Protein AF-A0A9W9ZT81-F1 (afdb_monomer_lite)

Structure (mmCIF, N/CA/C/O backbone):
data_AF-A0A9W9ZT81-F1
#
_entry.id   AF-A0A9W9ZT81-F1
#
loop_
_atom_site.group_PDB
_atom_site.id
_atom_site.type_symbol
_atom_site.label_atom_id
_atom_site.label_alt_id
_atom_site.label_comp_id
_atom_site.label_asym_id
_atom_site.label_entity_id
_atom_site.label_seq_id
_atom_site.pdbx_PDB_ins_code
_atom_site.Cartn_x
_atom_site.Cartn_y
_atom_site.Cartn_z
_atom_site.occupancy
_atom_site.B_iso_or_equiv
_atom_site.auth_seq_id
_atom_site.auth_comp_id
_atom_site.auth_asym_id
_atom_site.auth_atom_id
_atom_site.pdbx_PDB_model_num
ATOM 1 N N . MET A 1 1 ? 17.480 27.883 3.342 1.00 60.69 1 MET A N 1
ATOM 2 C CA . MET A 1 1 ? 16.691 27.209 2.289 1.00 60.69 1 MET A CA 1
ATOM 3 C C . MET A 1 1 ? 17.090 25.738 2.116 1.00 60.69 1 MET A C 1
ATOM 5 O O . MET A 1 1 ? 16.192 24.919 2.097 1.00 60.69 1 MET A O 1
ATOM 9 N N . ALA A 1 2 ? 18.375 25.361 2.189 1.00 68.12 2 ALA A N 1
ATOM 10 C CA . ALA A 1 2 ? 18.844 23.970 2.014 1.00 68.12 2 ALA A CA 1
ATOM 11 C C . ALA A 1 2 ? 18.361 22.889 3.023 1.00 68.12 2 ALA A C 1
ATOM 13 O O . ALA A 1 2 ? 18.555 21.704 2.776 1.00 68.12 2 ALA A O 1
ATOM 14 N N . ASN A 1 3 ? 17.785 23.247 4.179 1.00 63.75 3 ASN A N 1
ATOM 15 C CA . ASN A 1 3 ? 17.332 22.248 5.167 1.00 63.75 3 ASN A CA 1
ATOM 16 C C . ASN A 1 3 ? 15.947 21.666 4.856 1.00 63.75 3 ASN A C 1
ATOM 18 O O . ASN A 1 3 ? 15.710 20.515 5.200 1.00 63.75 3 ASN A O 1
ATOM 22 N N . ALA A 1 4 ? 15.055 22.436 4.225 1.00 64.56 4 ALA A N 1
ATOM 23 C CA . ALA A 1 4 ? 13.721 21.955 3.862 1.00 64.56 4 ALA A CA 1
ATOM 24 C C . ALA A 1 4 ? 13.814 20.914 2.735 1.00 64.56 4 ALA A C 1
ATOM 26 O O . ALA A 1 4 ? 13.349 19.796 2.903 1.00 64.56 4 ALA A O 1
ATOM 27 N N . GLU A 1 5 ? 14.583 21.213 1.682 1.00 74.81 5 GLU A N 1
ATOM 28 C CA . GLU A 1 5 ? 14.817 20.305 0.545 1.00 74.81 5 GLU A CA 1
ATOM 29 C C . GLU A 1 5 ? 15.414 18.951 0.973 1.00 74.81 5 GLU A C 1
ATOM 31 O O . GLU A 1 5 ? 15.061 17.902 0.444 1.00 74.81 5 GLU A O 1
ATOM 36 N N . ARG A 1 6 ? 16.302 18.947 1.979 1.00 70.38 6 ARG A N 1
ATOM 37 C CA . ARG A 1 6 ? 16.898 17.712 2.524 1.00 70.38 6 ARG A CA 1
ATOM 38 C C . ARG A 1 6 ? 15.908 16.866 3.327 1.00 70.38 6 ARG A C 1
ATOM 40 O O . ARG A 1 6 ? 16.077 15.650 3.391 1.00 70.38 6 ARG A O 1
ATOM 47 N N . ILE A 1 7 ? 14.937 17.499 3.983 1.00 70.19 7 ILE A N 1
ATOM 48 C CA . ILE A 1 7 ? 13.887 16.811 4.745 1.00 70.19 7 ILE A CA 1
ATOM 49 C C . ILE A 1 7 ? 12.857 16.226 3.777 1.00 70.19 7 ILE A C 1
ATOM 51 O O . ILE A 1 7 ? 12.497 15.061 3.934 1.00 70.19 7 ILE A O 1
ATOM 55 N N . ASP A 1 8 ? 12.477 16.989 2.753 1.00 72.56 8 ASP A N 1
ATOM 56 C CA . ASP A 1 8 ? 11.535 16.564 1.717 1.00 72.56 8 ASP A CA 1
ATOM 57 C C . ASP A 1 8 ? 12.082 15.348 0.950 1.00 72.56 8 ASP A C 1
ATOM 59 O O . ASP A 1 8 ? 11.414 14.318 0.871 1.00 72.56 8 ASP A O 1
ATOM 63 N N . GLN A 1 9 ? 13.356 15.378 0.535 1.00 70.75 9 GLN A N 1
ATOM 64 C CA . GLN A 1 9 ? 13.997 14.228 -0.119 1.00 70.75 9 GLN A CA 1
ATOM 65 C C . GLN A 1 9 ? 14.033 12.981 0.779 1.00 70.75 9 GLN A C 1
ATOM 67 O O . GLN A 1 9 ? 13.820 11.857 0.325 1.00 70.75 9 GLN A O 1
ATOM 72 N N . GLY A 1 10 ? 14.288 13.174 2.077 1.00 78.12 10 GLY A N 1
ATOM 73 C CA . GLY A 1 10 ? 14.303 12.086 3.053 1.00 78.12 10 GLY A CA 1
ATOM 74 C C . GLY A 1 10 ? 12.918 11.491 3.333 1.00 78.12 10 GLY A C 1
ATOM 75 O O . GLY A 1 10 ? 12.834 10.358 3.814 1.00 78.12 10 GLY A O 1
ATOM 76 N N . GLN A 1 11 ? 11.846 12.234 3.057 1.00 76.38 11 GLN A N 1
ATOM 77 C CA . GLN A 1 11 ? 10.466 11.759 3.130 1.00 76.38 11 GLN A CA 1
ATOM 78 C C . GLN A 1 11 ? 10.115 10.952 1.873 1.00 76.38 11 GLN A C 1
ATOM 80 O O . GLN A 1 11 ? 9.672 9.809 1.991 1.00 76.38 11 GLN A O 1
ATOM 85 N N . GLU A 1 12 ? 10.414 11.489 0.689 1.00 77.81 12 GLU A N 1
ATOM 86 C CA . GLU A 1 12 ? 10.204 10.815 -0.600 1.00 77.81 12 GLU A CA 1
ATOM 87 C C . GLU A 1 12 ? 10.927 9.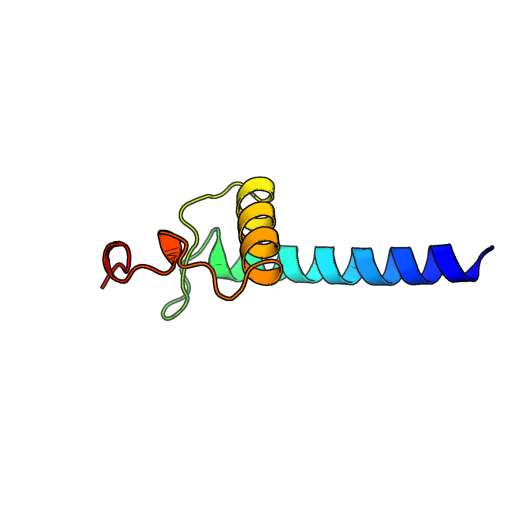463 -0.66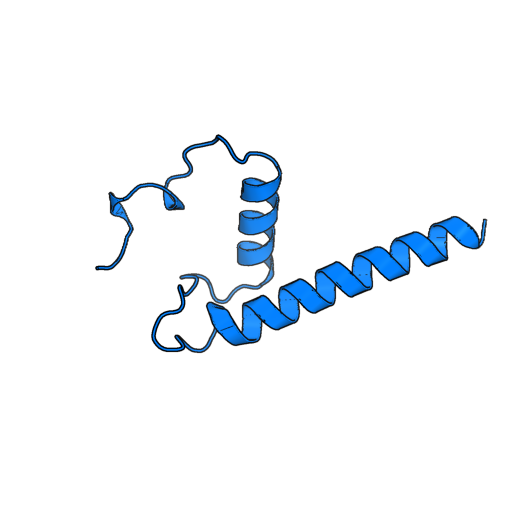7 1.00 77.81 12 GLU A C 1
ATOM 89 O O . GLU A 1 12 ? 10.359 8.456 -1.094 1.00 77.81 12 GLU A O 1
ATOM 94 N N . ASP A 1 13 ? 12.164 9.393 -0.167 1.00 87.00 13 ASP A N 1
ATOM 95 C CA . ASP A 1 13 ? 12.934 8.148 -0.134 1.00 87.00 13 ASP A CA 1
ATOM 96 C C . ASP A 1 13 ? 12.289 7.063 0.739 1.00 87.00 13 ASP A C 1
ATOM 98 O O . ASP A 1 13 ? 12.401 5.866 0.445 1.00 87.00 13 ASP A O 1
ATOM 102 N N . LYS A 1 14 ? 11.610 7.459 1.821 1.00 86.12 14 LYS A N 1
ATOM 103 C CA . LYS A 1 14 ? 10.880 6.523 2.685 1.00 86.12 14 LYS A CA 1
ATOM 104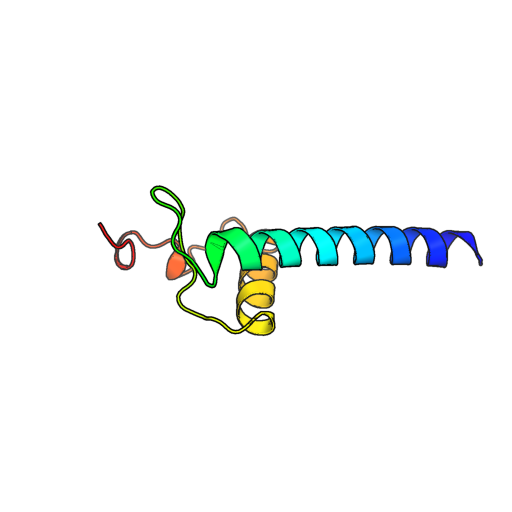 C C . LYS A 1 14 ? 9.616 6.025 2.004 1.00 86.12 14 LYS A C 1
ATOM 106 O O . LYS A 1 14 ? 9.350 4.827 2.055 1.00 86.12 14 LYS A O 1
ATOM 111 N N . GLU A 1 15 ? 8.856 6.913 1.372 1.00 88.38 15 GLU A N 1
ATOM 112 C CA . GLU A 1 15 ? 7.638 6.550 0.641 1.00 88.38 15 GLU A CA 1
ATOM 113 C C . GLU A 1 15 ? 7.951 5.609 -0.518 1.00 88.38 15 GLU A C 1
ATOM 115 O O . GLU A 1 15 ? 7.312 4.564 -0.660 1.00 88.38 15 GLU A O 1
ATOM 120 N N . ARG A 1 16 ? 9.014 5.908 -1.272 1.00 89.12 16 ARG A N 1
ATOM 121 C CA . ARG A 1 16 ? 9.509 5.040 -2.340 1.00 89.12 16 ARG A CA 1
ATOM 122 C C . ARG A 1 16 ? 9.877 3.657 -1.812 1.00 89.12 16 ARG A C 1
ATOM 124 O O . ARG A 1 16 ? 9.417 2.658 -2.353 1.00 89.12 16 ARG A O 1
ATOM 131 N N . ARG A 1 17 ? 10.644 3.586 -0.718 1.00 92.00 17 ARG A N 1
ATOM 132 C CA . ARG A 1 17 ? 11.021 2.304 -0.100 1.00 92.00 17 ARG A CA 1
ATOM 133 C C . ARG A 1 17 ? 9.804 1.507 0.374 1.00 92.00 17 ARG A C 1
ATOM 135 O O . ARG A 1 17 ? 9.785 0.288 0.226 1.00 92.00 17 ARG A O 1
ATOM 142 N N . SER A 1 18 ? 8.806 2.178 0.945 1.00 90.75 18 SER A N 1
ATOM 143 C CA . SER A 1 18 ? 7.553 1.537 1.351 1.00 90.75 18 SER A CA 1
ATOM 144 C C . SER A 1 18 ? 6.810 0.963 0.148 1.00 90.75 18 SER A C 1
ATOM 146 O O . SER A 1 18 ? 6.382 -0.187 0.197 1.00 90.75 18 SER A O 1
ATOM 148 N N . MET A 1 19 ? 6.700 1.726 -0.943 1.00 91.62 19 MET A N 1
ATOM 149 C CA . MET A 1 19 ? 6.064 1.255 -2.171 1.00 91.62 19 MET A CA 1
ATOM 150 C C . MET A 1 19 ? 6.795 0.046 -2.767 1.00 91.62 19 MET A C 1
ATOM 152 O O . MET A 1 19 ? 6.146 -0.935 -3.118 1.00 91.62 19 MET A O 1
ATOM 156 N N . ASP A 1 20 ? 8.128 0.076 -2.823 1.00 91.75 20 ASP A N 1
ATOM 157 C CA . ASP A 1 20 ? 8.923 -1.044 -3.341 1.00 91.75 20 ASP A CA 1
ATOM 158 C C . ASP A 1 20 ? 8.680 -2.329 -2.513 1.00 91.75 20 ASP A C 1
ATOM 160 O O . ASP A 1 20 ? 8.510 -3.416 -3.066 1.00 91.75 20 ASP A O 1
ATOM 164 N N . HIS A 1 21 ? 8.563 -2.210 -1.183 1.00 90.31 21 HIS A N 1
ATOM 165 C CA . HIS A 1 21 ? 8.217 -3.338 -0.310 1.00 90.31 21 HIS A CA 1
ATOM 166 C C . HIS A 1 21 ? 6.812 -3.901 -0.586 1.00 90.31 21 HIS A C 1
ATOM 168 O O . HIS A 1 21 ? 6.625 -5.123 -0.597 1.00 90.31 21 HIS A O 1
ATOM 174 N N . ILE A 1 22 ? 5.827 -3.020 -0.791 1.00 90.00 22 ILE A N 1
ATOM 175 C CA . ILE A 1 22 ? 4.438 -3.393 -1.092 1.00 90.00 22 ILE A CA 1
ATOM 176 C C . ILE A 1 22 ? 4.364 -4.153 -2.415 1.00 90.00 22 ILE A C 1
ATOM 178 O O . ILE A 1 22 ? 3.728 -5.204 -2.497 1.00 90.00 22 ILE A O 1
ATOM 182 N N . GLU A 1 23 ? 5.049 -3.645 -3.430 1.00 89.94 23 GLU A N 1
ATOM 183 C CA . GLU A 1 23 ? 5.085 -4.227 -4.763 1.00 89.94 23 GLU A CA 1
ATOM 184 C C . GLU A 1 23 ? 5.643 -5.661 -4.740 1.00 89.94 23 GLU A C 1
ATOM 186 O O . GLU A 1 23 ? 5.014 -6.589 -5.256 1.00 89.94 23 GLU A O 1
ATOM 191 N N . GLU A 1 24 ? 6.770 -5.860 -4.050 1.00 89.06 24 GLU A N 1
ATOM 192 C CA . GLU A 1 24 ? 7.450 -7.154 -3.941 1.00 89.06 24 GLU A CA 1
ATOM 193 C C . GLU A 1 24 ? 6.625 -8.207 -3.180 1.00 89.06 24 GLU A C 1
ATOM 195 O O . GLU A 1 24 ? 6.638 -9.387 -3.533 1.00 89.06 24 GLU A O 1
ATOM 200 N N . ASN A 1 25 ? 5.901 -7.801 -2.130 1.00 87.69 25 ASN A N 1
ATOM 201 C CA . ASN A 1 25 ? 5.308 -8.742 -1.172 1.00 87.69 25 ASN A CA 1
ATOM 202 C C . ASN A 1 25 ? 3.786 -8.894 -1.281 1.00 87.69 25 ASN A C 1
ATOM 204 O O . ASN A 1 25 ? 3.246 -9.872 -0.761 1.00 87.69 25 ASN A O 1
ATOM 208 N N . HIS A 1 26 ? 3.104 -7.929 -1.904 1.00 87.06 26 HIS A N 1
ATOM 209 C CA . HIS A 1 26 ? 1.647 -7.814 -1.852 1.00 87.06 26 HIS A CA 1
ATOM 210 C C . HIS A 1 26 ? 0.978 -7.555 -3.210 1.00 87.06 26 HIS A C 1
ATOM 212 O O . HIS A 1 26 ? -0.248 -7.599 -3.259 1.00 87.06 26 HIS A O 1
ATOM 218 N N . MET A 1 27 ? 1.714 -7.297 -4.302 1.00 88.75 27 MET A N 1
ATOM 219 C CA . MET A 1 27 ? 1.101 -7.027 -5.618 1.00 88.75 27 MET A CA 1
ATOM 220 C C . MET A 1 27 ? 1.282 -8.155 -6.636 1.00 88.75 27 MET A C 1
ATOM 222 O O . MET A 1 27 ? 0.326 -8.515 -7.316 1.00 88.75 27 MET A O 1
ATOM 226 N N . PHE A 1 28 ? 2.483 -8.728 -6.757 1.00 78.94 28 PHE A N 1
ATOM 227 C CA . PHE A 1 28 ? 2.774 -9.638 -7.874 1.00 78.94 28 PHE A CA 1
ATOM 228 C C . PHE A 1 28 ? 2.857 -11.116 -7.491 1.00 78.94 28 PHE A C 1
ATOM 230 O O . PHE A 1 28 ? 2.607 -11.984 -8.324 1.00 78.94 28 PHE A O 1
ATOM 237 N N . HIS A 1 29 ? 3.199 -11.426 -6.241 1.00 68.12 29 HIS A N 1
ATOM 238 C CA . HIS A 1 29 ? 3.378 -12.797 -5.778 1.00 68.12 29 HIS A CA 1
ATOM 239 C C . HIS A 1 29 ? 2.702 -12.937 -4.419 1.00 68.12 29 HIS A C 1
ATOM 241 O O . HIS A 1 29 ? 3.167 -12.379 -3.427 1.00 68.12 29 HIS A O 1
ATOM 247 N N . GLY A 1 30 ? 1.604 -13.693 -4.364 1.00 61.97 30 GLY A N 1
ATOM 248 C CA . GLY A 1 30 ? 1.028 -14.112 -3.093 1.00 61.97 30 GLY A CA 1
ATOM 249 C C . GLY A 1 30 ? 2.018 -15.002 -2.363 1.00 61.97 30 GLY A C 1
ATOM 250 O O . GLY A 1 30 ? 2.054 -16.211 -2.583 1.00 61.97 30 GLY A O 1
ATOM 251 N N . GLN A 1 31 ? 2.855 -14.412 -1.511 1.00 65.31 31 GLN A N 1
ATOM 252 C CA . GLN A 1 31 ? 3.592 -15.201 -0.538 1.00 65.31 31 GLN A CA 1
ATOM 253 C C . GLN A 1 31 ? 2.569 -15.854 0.388 1.00 65.31 31 GLN A C 1
ATOM 255 O O . GLN A 1 31 ? 1.635 -15.198 0.854 1.00 65.31 31 GLN A O 1
ATOM 260 N N . GLN A 1 32 ? 2.729 -17.155 0.639 1.00 70.31 32 GLN A N 1
ATOM 261 C CA . GLN A 1 32 ? 1.849 -17.866 1.563 1.00 70.31 32 GLN A CA 1
ATOM 262 C C . GLN A 1 32 ? 1.730 -17.096 2.884 1.00 70.31 32 GLN A C 1
ATOM 264 O O . GLN A 1 32 ? 2.731 -16.710 3.485 1.00 70.31 32 GLN A O 1
ATOM 269 N N . GLY A 1 33 ? 0.490 -16.867 3.319 1.00 74.00 33 GLY A N 1
ATOM 270 C CA . GLY A 1 33 ? 0.189 -16.150 4.558 1.00 74.00 33 GLY A CA 1
ATOM 271 C C . GLY A 1 33 ? 0.216 -14.622 4.460 1.00 74.00 33 GLY A C 1
ATOM 272 O O . GLY A 1 33 ? -0.048 -13.970 5.468 1.00 74.00 33 GLY A O 1
ATOM 273 N N . LYS A 1 34 ? 0.489 -14.036 3.285 1.00 76.38 34 LYS A N 1
ATOM 274 C CA . LYS A 1 34 ? 0.360 -12.590 3.050 1.00 76.38 34 LYS A CA 1
ATOM 275 C C . LYS A 1 34 ? -0.905 -12.263 2.261 1.00 76.38 34 LYS A C 1
ATOM 277 O O . LYS A 1 34 ? -1.317 -13.003 1.372 1.00 76.38 34 LYS A O 1
ATOM 282 N N . SER A 1 35 ? -1.509 -11.127 2.592 1.00 79.25 35 SER A N 1
ATOM 283 C CA . SER A 1 35 ? -2.571 -10.511 1.799 1.00 79.25 35 SER A CA 1
ATOM 284 C C . SER A 1 35 ? -2.016 -9.986 0.473 1.00 79.25 35 SER A C 1
ATOM 286 O O . SER A 1 35 ? -0.881 -9.512 0.421 1.00 79.25 35 SER A O 1
ATOM 288 N N . VAL A 1 36 ? -2.829 -10.055 -0.580 1.00 85.25 36 VAL A N 1
ATOM 289 C CA . VAL A 1 36 ? -2.489 -9.587 -1.931 1.00 85.25 36 VAL A CA 1
ATOM 290 C C . VAL A 1 36 ? -3.525 -8.560 -2.374 1.00 85.25 36 VAL A C 1
ATOM 292 O O . VAL A 1 36 ? -4.722 -8.763 -2.162 1.00 85.25 36 VAL A O 1
ATOM 295 N N . PHE A 1 37 ? -3.073 -7.459 -2.969 1.00 85.56 37 PHE A N 1
ATOM 296 C CA . PHE A 1 37 ? -3.952 -6.478 -3.596 1.00 85.56 37 PHE A CA 1
ATOM 297 C C . PHE A 1 37 ? -4.512 -7.029 -4.910 1.00 85.56 37 PHE A C 1
ATOM 299 O O . PHE A 1 37 ? -3.797 -7.641 -5.696 1.00 85.56 37 PHE A O 1
ATOM 306 N N . LEU A 1 38 ? -5.797 -6.774 -5.171 1.00 82.94 38 LEU A N 1
ATOM 307 C CA . LEU A 1 38 ? -6.430 -7.135 -6.445 1.00 82.94 38 LEU A CA 1
ATOM 308 C C . LEU A 1 38 ? -5.872 -6.322 -7.623 1.00 82.94 38 LEU A C 1
ATOM 310 O O . LEU A 1 38 ? -5.812 -6.824 -8.742 1.00 82.94 38 LEU A O 1
ATOM 314 N N . SER A 1 39 ? -5.483 -5.067 -7.376 1.00 84.50 39 SER A N 1
ATOM 315 C CA . SER A 1 39 ? -4.895 -4.200 -8.395 1.00 84.50 39 SER A CA 1
ATOM 316 C C . SER A 1 39 ? -3.387 -4.414 -8.500 1.00 84.50 39 SER A C 1
ATOM 318 O O . SER A 1 39 ? -2.680 -4.442 -7.494 1.00 84.50 39 SER A O 1
ATOM 320 N N . THR A 1 40 ? -2.890 -4.481 -9.734 1.00 88.00 40 THR A N 1
ATOM 321 C CA . THR A 1 40 ? -1.457 -4.461 -10.061 1.00 88.00 40 THR A CA 1
ATOM 322 C C . THR A 1 40 ? -0.949 -3.051 -10.383 1.00 88.00 40 THR A C 1
ATOM 324 O O . THR A 1 40 ? 0.214 -2.882 -10.741 1.00 88.00 40 THR A O 1
ATOM 327 N N . ASN A 1 41 ? -1.804 -2.027 -10.293 1.00 92.00 41 ASN A N 1
ATOM 328 C CA . ASN A 1 41 ? -1.429 -0.640 -10.545 1.00 92.00 41 ASN A CA 1
ATOM 329 C C . ASN A 1 41 ? -0.928 0.025 -9.255 1.00 92.00 41 ASN A C 1
ATOM 331 O O . ASN A 1 41 ? -1.678 0.196 -8.293 1.00 92.00 41 ASN A O 1
ATOM 335 N N . ARG A 1 42 ? 0.345 0.442 -9.256 1.00 91.75 42 ARG A N 1
ATOM 336 C CA . ARG A 1 42 ? 1.006 1.078 -8.105 1.00 91.75 42 ARG A CA 1
ATOM 337 C C . ARG A 1 42 ? 0.294 2.348 -7.646 1.00 91.75 42 ARG A C 1
ATOM 339 O O . ARG A 1 42 ? 0.209 2.584 -6.445 1.00 91.75 42 ARG A O 1
ATOM 346 N N . CYS A 1 43 ? -0.213 3.157 -8.576 1.00 92.44 43 CYS A N 1
ATOM 347 C CA . CYS A 1 43 ? -0.895 4.407 -8.243 1.00 92.44 43 CYS A CA 1
ATOM 348 C C . CYS A 1 43 ? -2.199 4.144 -7.485 1.00 92.44 43 CYS A C 1
ATOM 350 O O . CYS A 1 43 ? -2.455 4.795 -6.475 1.00 92.44 43 CYS A O 1
ATOM 352 N N . ASP A 1 44 ? -2.971 3.150 -7.924 1.00 91.62 44 ASP A N 1
ATOM 353 C CA . ASP A 1 44 ? -4.245 2.791 -7.294 1.00 91.62 44 ASP A CA 1
ATOM 354 C C . ASP A 1 44 ? -4.016 2.207 -5.892 1.00 91.62 44 ASP A C 1
ATOM 356 O O . ASP A 1 44 ? -4.687 2.590 -4.934 1.00 91.62 44 ASP A O 1
ATOM 360 N N . VAL A 1 45 ? -3.015 1.328 -5.745 1.00 90.56 45 VAL A N 1
ATOM 361 C CA . VAL A 1 45 ? -2.631 0.762 -4.441 1.00 90.56 45 VAL A CA 1
ATOM 362 C C . VAL A 1 45 ? -2.133 1.852 -3.489 1.00 90.56 45 VAL A C 1
ATOM 364 O O . VAL A 1 45 ? -2.524 1.866 -2.322 1.00 90.56 45 VAL A O 1
ATOM 367 N N . TRP A 1 46 ? -1.314 2.798 -3.966 1.00 92.75 46 TRP A N 1
ATOM 368 C CA . TRP A 1 46 ? -0.862 3.915 -3.132 1.00 92.75 46 TRP A CA 1
ATOM 369 C C . TRP A 1 46 ? -2.019 4.790 -2.667 1.00 92.75 46 TRP A C 1
ATOM 371 O O . TRP A 1 46 ? -2.085 5.133 -1.489 1.00 92.75 46 TRP A O 1
ATOM 381 N N . ALA A 1 47 ? -2.931 5.135 -3.581 1.00 91.00 47 ALA A N 1
ATOM 382 C CA . ALA A 1 47 ? -4.093 5.959 -3.276 1.00 91.00 47 ALA A CA 1
ATOM 383 C C . ALA A 1 47 ? -4.952 5.308 -2.184 1.00 91.00 47 ALA A C 1
ATOM 385 O O . ALA A 1 47 ? -5.308 5.974 -1.213 1.00 91.00 47 ALA A O 1
ATOM 386 N N . LEU A 1 48 ? -5.183 3.995 -2.282 1.00 87.19 48 LEU A N 1
ATOM 387 C CA . LEU A 1 48 ? -5.901 3.230 -1.264 1.00 87.19 48 LEU A CA 1
ATOM 388 C C . LEU A 1 48 ? -5.191 3.273 0.100 1.00 87.19 48 LEU A C 1
ATOM 390 O O . LEU A 1 48 ? -5.827 3.480 1.134 1.00 87.19 48 LEU A O 1
ATOM 394 N N . ILE A 1 49 ? -3.865 3.107 0.126 1.00 88.56 49 ILE A N 1
ATOM 395 C CA . ILE A 1 49 ? -3.081 3.191 1.366 1.00 88.56 49 ILE A CA 1
ATOM 396 C C . ILE A 1 49 ? -3.209 4.583 1.990 1.00 88.56 49 ILE A C 1
ATOM 398 O O . ILE A 1 49 ? -3.532 4.689 3.173 1.00 88.56 49 ILE A O 1
ATOM 402 N N . GLN A 1 50 ? -3.021 5.643 1.205 1.00 90.31 50 GLN A N 1
ATOM 403 C CA . GLN A 1 50 ? -3.129 7.028 1.670 1.00 90.31 50 GLN A CA 1
ATOM 404 C C . GLN A 1 50 ? -4.526 7.348 2.210 1.00 90.31 50 GLN A C 1
ATOM 406 O O . GLN A 1 50 ? -4.657 7.968 3.268 1.00 90.31 50 GLN A O 1
ATOM 411 N N . GLU A 1 51 ? -5.571 6.868 1.539 1.00 88.12 51 GLU A N 1
ATOM 412 C CA . GLU A 1 51 ? -6.949 6.998 2.005 1.00 88.12 51 GLU A CA 1
ATOM 413 C C . GLU A 1 51 ? -7.148 6.301 3.358 1.00 88.12 51 GLU A C 1
ATOM 415 O O . GLU A 1 51 ? -7.695 6.896 4.288 1.00 88.12 51 GLU A O 1
ATOM 420 N N . THR A 1 52 ? -6.646 5.070 3.510 1.00 85.44 52 THR A N 1
ATOM 421 C CA . THR A 1 52 ? -6.800 4.299 4.757 1.00 85.44 52 THR A CA 1
ATOM 422 C C . THR A 1 52 ? -5.993 4.845 5.933 1.00 85.44 52 THR A C 1
ATOM 424 O O . THR A 1 52 ? -6.409 4.668 7.080 1.00 85.44 52 THR A O 1
ATOM 427 N N . LEU A 1 53 ? -4.853 5.491 5.666 1.00 86.19 53 LEU A N 1
ATOM 428 C CA . LEU A 1 53 ? -4.036 6.167 6.675 1.00 86.19 53 LEU A CA 1
ATOM 429 C C 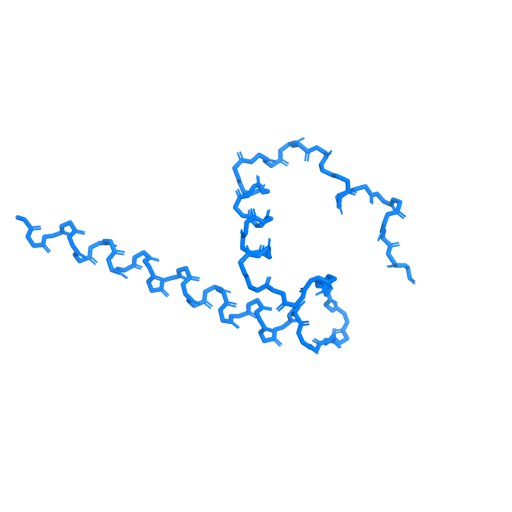. LEU A 1 53 ? -4.661 7.496 7.102 1.00 86.19 53 LEU A C 1
ATOM 431 O O . LEU A 1 53 ? -4.613 7.842 8.279 1.00 86.19 53 LEU A O 1
ATOM 435 N N . THR A 1 54 ? -5.264 8.216 6.154 1.00 90.38 54 THR A N 1
ATOM 436 C CA . THR A 1 54 ? -5.949 9.487 6.417 1.00 90.38 54 THR A CA 1
ATOM 437 C C . THR A 1 54 ? -7.244 9.266 7.189 1.00 90.38 54 THR A C 1
ATOM 439 O O . THR A 1 54 ? -7.553 10.028 8.102 1.00 90.38 54 THR A O 1
ATOM 442 N N . ASN A 1 55 ? -7.984 8.203 6.861 1.00 86.25 55 ASN A N 1
ATOM 443 C CA . ASN A 1 55 ? -9.277 7.909 7.466 1.00 86.25 55 ASN A CA 1
ATOM 444 C C . ASN A 1 55 ? -9.317 6.484 8.062 1.00 86.25 5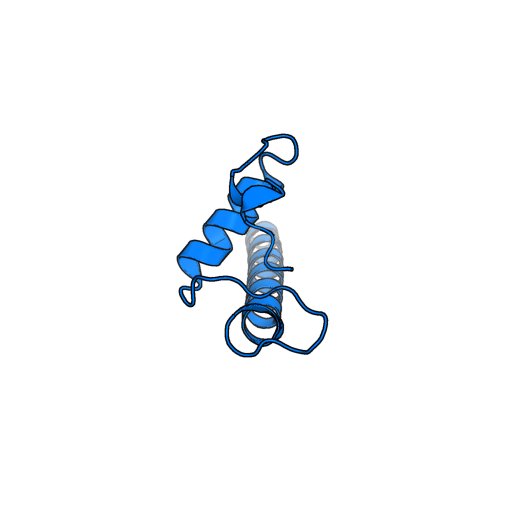5 ASN A C 1
ATOM 446 O O . ASN A 1 55 ? -9.957 5.576 7.518 1.00 86.25 55 ASN A O 1
ATOM 450 N N . PRO A 1 56 ? -8.637 6.251 9.201 1.00 80.69 56 PRO A N 1
ATOM 451 C CA . PRO A 1 56 ? -8.496 4.921 9.786 1.00 80.69 56 PRO A CA 1
ATOM 452 C C . PRO A 1 56 ? -9.794 4.365 10.380 1.00 80.69 56 PRO A C 1
ATOM 454 O O . PRO A 1 56 ? -9.899 3.149 10.501 1.00 80.69 56 PRO A O 1
ATOM 457 N N . ASP A 1 57 ? -10.787 5.197 10.690 1.00 81.50 57 ASP A N 1
ATOM 458 C CA . ASP A 1 57 ? -12.075 4.748 11.244 1.00 81.50 57 ASP A CA 1
ATOM 459 C C . ASP A 1 57 ? -13.152 4.535 10.177 1.00 81.50 57 ASP A C 1
ATOM 461 O O . ASP A 1 57 ? -14.241 4.034 10.463 1.00 81.50 57 ASP A O 1
ATOM 465 N N . THR A 1 58 ? -12.869 4.889 8.923 1.00 77.56 58 THR A N 1
ATOM 466 C CA . THR A 1 58 ? -13.826 4.672 7.846 1.00 77.56 58 THR A CA 1
ATOM 467 C C . THR A 1 58 ? -13.891 3.182 7.543 1.00 77.56 58 THR A C 1
ATOM 469 O O . THR A 1 58 ? -12.890 2.527 7.223 1.00 77.56 58 THR A O 1
ATOM 472 N N . THR A 1 59 ? -15.093 2.625 7.656 1.00 65.44 59 THR A N 1
ATOM 473 C CA . THR A 1 59 ? -15.409 1.295 7.144 1.00 65.44 59 THR A CA 1
ATOM 474 C C . THR A 1 59 ? -15.432 1.375 5.622 1.00 65.44 59 THR A C 1
ATOM 476 O O . THR A 1 59 ? -16.489 1.543 5.020 1.00 65.44 59 THR A O 1
ATOM 479 N N . SER A 1 60 ? -14.262 1.322 4.993 1.00 61.78 60 SER A N 1
ATOM 480 C CA . SER A 1 60 ? -14.170 1.103 3.553 1.00 61.78 60 SER A CA 1
ATOM 481 C C . SER A 1 60 ? -14.637 -0.318 3.227 1.00 61.78 60 SER A C 1
ATOM 483 O O . SER A 1 60 ? -14.489 -1.232 4.047 1.00 61.78 60 SER A O 1
ATOM 485 N N . GLU A 1 61 ? -15.216 -0.522 2.042 1.00 61.81 61 GLU A N 1
ATOM 486 C CA . GLU A 1 61 ? -15.715 -1.838 1.609 1.00 61.81 61 GLU A CA 1
ATOM 487 C C . GLU A 1 61 ? -14.631 -2.925 1.718 1.00 61.81 61 GLU A C 1
ATOM 489 O O . GLU A 1 61 ? -14.920 -4.031 2.169 1.00 61.81 61 GLU A O 1
ATOM 494 N N . HIS A 1 62 ? -13.361 -2.573 1.493 1.00 58.28 62 HIS A N 1
ATOM 495 C CA . HIS A 1 62 ? -12.204 -3.458 1.671 1.00 58.28 62 HIS A CA 1
ATOM 496 C C . HIS A 1 62 ? -11.962 -3.954 3.109 1.00 58.28 62 HIS A C 1
ATOM 498 O O . HIS A 1 62 ? -11.328 -4.990 3.306 1.00 58.28 62 HIS A O 1
ATOM 504 N N . ARG A 1 63 ? -12.449 -3.245 4.136 1.00 55.69 63 ARG A N 1
ATOM 505 C CA . ARG A 1 63 ? -12.408 -3.708 5.539 1.00 55.69 63 ARG A CA 1
ATOM 506 C C . ARG A 1 63 ? -13.643 -4.519 5.924 1.00 55.69 63 ARG A C 1
ATOM 508 O O . ARG A 1 63 ? -13.702 -5.077 7.022 1.00 55.69 63 ARG A O 1
ATOM 515 N N . SER A 1 64 ? -14.629 -4.608 5.034 1.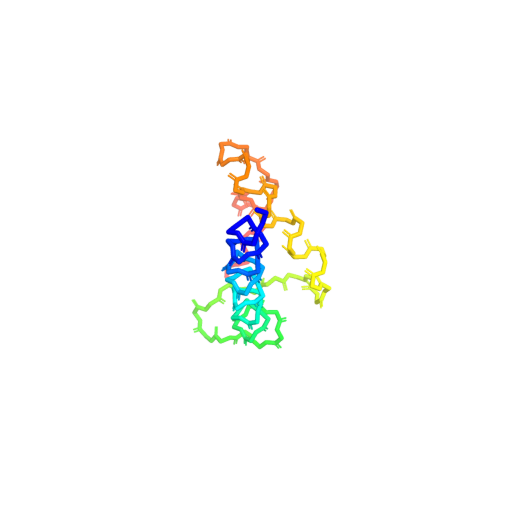00 62.38 64 SER A N 1
ATOM 516 C CA . SER A 1 64 ? -15.793 -5.457 5.230 1.00 62.38 64 SER A CA 1
ATOM 517 C C . SER A 1 64 ? -15.396 -6.923 5.109 1.00 62.38 64 SER A C 1
ATOM 519 O O . SER A 1 64 ? -14.808 -7.365 4.124 1.00 62.38 64 SER A O 1
ATOM 521 N N . ARG A 1 65 ? -15.805 -7.734 6.089 1.00 61.22 65 ARG A N 1
ATOM 522 C CA . ARG A 1 65 ? -15.576 -9.189 6.097 1.00 61.22 65 ARG A CA 1
ATOM 523 C C . ARG A 1 65 ? -16.192 -9.909 4.884 1.00 61.22 65 ARG A C 1
ATOM 525 O O . ARG A 1 65 ? -15.866 -11.068 4.658 1.00 61.22 65 ARG A O 1
ATOM 532 N N . LYS A 1 66 ? -17.072 -9.240 4.127 1.00 62.41 66 LYS A N 1
ATOM 533 C CA . LYS A 1 66 ? -17.696 -9.759 2.901 1.00 62.41 66 LYS A CA 1
ATOM 534 C C . LYS A 1 66 ? -16.702 -10.013 1.766 1.00 62.41 66 LYS A C 1
ATOM 536 O O . LYS A 1 66 ? -16.916 -10.960 1.022 1.00 62.41 66 LYS A O 1
ATOM 541 N N . GLU A 1 67 ? -15.632 -9.227 1.658 1.00 56.06 67 GLU A N 1
ATOM 542 C CA . GLU A 1 67 ? -14.621 -9.386 0.595 1.00 56.06 67 GLU A CA 1
ATOM 543 C C . GLU A 1 67 ? -13.391 -10.177 1.050 1.00 56.06 67 GLU A C 1
ATOM 545 O O . GLU A 1 67 ? -12.414 -10.334 0.317 1.00 56.06 67 GLU A O 1
ATOM 550 N N . ARG A 1 68 ? -13.423 -10.705 2.278 1.00 56.00 68 ARG A N 1
ATOM 551 C CA . ARG A 1 68 ? -12.332 -11.510 2.808 1.00 56.00 68 ARG A CA 1
ATOM 552 C C . ARG A 1 68 ? -12.367 -12.891 2.156 1.00 56.00 68 ARG A C 1
ATOM 554 O O . ARG A 1 68 ? -13.137 -13.747 2.587 1.00 56.00 68 ARG A O 1
ATOM 561 N N . LEU A 1 69 ? -11.522 -13.097 1.146 1.00 55.66 69 LEU A N 1
ATOM 562 C CA . LEU A 1 69 ? -11.225 -14.421 0.596 1.00 55.66 69 LEU A CA 1
ATOM 563 C C . LEU A 1 69 ? -10.741 -15.321 1.750 1.00 55.66 69 LEU A C 1
ATOM 565 O O . LEU A 1 69 ? -9.782 -14.977 2.446 1.00 55.66 69 LEU A O 1
ATOM 569 N N . VAL A 1 70 ? -11.497 -16.390 2.024 1.00 57.44 70 VAL A N 1
ATOM 570 C CA . VAL A 1 70 ? -11.222 -17.392 3.071 1.00 57.44 70 VAL A CA 1
ATOM 571 C C . VAL A 1 70 ? -10.360 -18.500 2.495 1.00 57.44 70 VAL A C 1
ATOM 573 O O . VAL A 1 70 ? -10.651 -18.905 1.348 1.00 57.44 70 VAL A O 1
#

Sequence (70 aa):
MANAERIDQGQEDKERRSMDHIEENHMFHGQQGKSVFLSTNRCDVWALIQETLTNPDTTSEHRSRKERLV

Secondary structure (DSSP, 8-state):
-HHHHHHHHHHHHHHHHHHHHHIIIIIS---TT----S---HHHHHHHHHHHHH-TT---GGGSGGG---

Organism: NCBI:txid174260

Foldseek 3Di:
DVVVVVVVVVVVVVVVVVLVVCLVDADDDPDPPDHHDPDNDSVVVVVVVVVCVVCVPDPDVVVDPVPDDD

pLDDT: mean 78.38, std 12.06, range [55.66, 92.75]

Radius of gyration: 15.18 Å; chains: 1; bounding box: 36×45×22 Å